Protein AF-0000000080536412 (afdb_homodimer)

Nearest PDB structures (foldseek):
  2ivb-assembly1_C  TM=4.481E-01  e=4.305E-01  Escherichia coli
  2iu7-assembly1_J  TM=4.503E-01  e=4.861E-01  Escherichia coli
  2iuo-assembly1_J  TM=4.468E-01  e=6.998E-01  Escherichia coli
  2iu7-assembly1_I  TM=4.537E-01  e=1.008E+00  Escherichia coli
  6tv0-assembly1_D  TM=3.234E-01  e=4.574E-01  Serratia sp. (in: enterobacteria)

Secondary structure (DSSP, 8-state):
---TT--HHHHHHHHHHHHHHHHHHHHHHHHHHHHHHHHHHHHHHHHHHH---EEE-SSSEEEEEEEEE-TTS-EEEEEEEEEPP--/---TT--HHHHHHHHHHHHHHHHHHHHHHHHHHHHHHHHHHHHHHHHHHH---EEE-SSSEEEEEEEEE-TTS-EEEEEEEEEPP--

pLDDT: mean 90.13, std 11.24, range [39.5, 97.44]

Structure (mmCIF, N/CA/C/O backbone):
data_AF-0000000080536412-model_v1
#
loop_
_entity.id
_entity.type
_entity.pdbx_description
1 polymer ORF047R
#
loop_
_atom_site.group_PDB
_atom_site.id
_atom_site.type_symbol
_atom_site.label_atom_id
_atom_site.label_alt_id
_atom_site.label_comp_id
_atom_site.label_asym_id
_atom_site.label_entity_id
_atom_site.label_seq_id
_atom_site.pdbx_PDB_ins_code
_atom_site.Cartn_x
_atom_site.Cartn_y
_atom_site.Cartn_z
_atom_site.occupancy
_atom_site.B_iso_or_equiv
_atom_site.auth_seq_id
_atom_site.auth_comp_id
_atom_site.auth_asym_id
_atom_site.auth_atom_id
_atom_site.pdbx_PDB_model_num
ATOM 1 N N . MET A 1 1 ? 9.211 14.234 17.062 1 40.12 1 MET A N 1
ATOM 2 C CA . MET A 1 1 ? 9.719 15.586 17.297 1 40.12 1 MET A CA 1
ATOM 3 C C . MET A 1 1 ? 10.039 16.281 15.984 1 40.12 1 MET A C 1
ATOM 5 O O . MET A 1 1 ? 10.469 15.641 15.023 1 40.12 1 MET A O 1
ATOM 9 N N . PRO A 1 2 ? 9.258 17.391 15.719 1 48.44 2 PRO A N 1
ATOM 10 C CA . PRO A 1 2 ? 9.695 18.062 14.492 1 48.44 2 PRO A CA 1
ATOM 11 C C . PRO A 1 2 ? 11.219 18.109 14.359 1 48.44 2 PRO A C 1
ATOM 13 O O . PRO A 1 2 ? 11.93 18.062 15.367 1 48.44 2 PRO A O 1
ATOM 16 N N . THR A 1 3 ? 11.672 17.609 13.25 1 56.16 3 THR A N 1
ATOM 17 C CA . THR A 1 3 ? 13.102 17.828 13.039 1 56.16 3 THR A CA 1
ATOM 18 C C . THR A 1 3 ? 13.516 19.219 13.531 1 56.16 3 THR A C 1
ATOM 20 O O . THR A 1 3 ? 12.859 20.203 13.211 1 56.16 3 THR A O 1
ATOM 23 N N . PRO A 1 4 ? 14.414 19.203 14.461 1 59.69 4 PRO A N 1
ATOM 24 C CA . PRO A 1 4 ? 14.906 20.5 14.906 1 59.69 4 PRO A CA 1
ATOM 25 C C . PRO A 1 4 ? 15.164 21.469 13.742 1 59.69 4 PRO A C 1
ATOM 27 O O . PRO A 1 4 ? 15.773 21.078 12.742 1 59.69 4 PRO A O 1
ATOM 30 N N . GLY A 1 5 ? 14.336 22.641 13.742 1 67.19 5 GLY A N 1
ATOM 31 C CA . GLY A 1 5 ? 14.523 23.703 12.773 1 67.19 5 GLY A CA 1
ATOM 32 C C . GLY A 1 5 ? 13.461 23.734 11.688 1 67.19 5 GLY A C 1
ATOM 33 O O . GLY A 1 5 ? 13.5 24.578 10.797 1 67.19 5 GLY A O 1
ATOM 34 N N . MET A 1 6 ? 12.664 22.703 11.688 1 78.88 6 MET A N 1
ATOM 35 C CA . MET A 1 6 ? 11.648 22.75 10.641 1 78.88 6 MET A CA 1
ATOM 36 C C . MET A 1 6 ? 10.57 23.781 10.961 1 78.88 6 MET A C 1
ATOM 38 O O . MET A 1 6 ? 10.055 23.812 12.078 1 78.88 6 MET A O 1
ATOM 42 N N . THR A 1 7 ? 10.5 24.797 9.977 1 89.81 7 THR A N 1
ATOM 43 C CA . THR A 1 7 ? 9.453 25.797 10.133 1 89.81 7 THR A CA 1
ATOM 44 C C . THR A 1 7 ? 8.078 25.188 9.883 1 89.81 7 THR A C 1
ATOM 46 O O . THR A 1 7 ? 7.977 24.078 9.344 1 89.81 7 THR A O 1
ATOM 49 N N . ILE A 1 8 ? 7.047 25.781 10.258 1 91.94 8 ILE A N 1
ATOM 50 C CA . ILE A 1 8 ? 5.691 25.297 10.047 1 91.94 8 ILE A CA 1
ATOM 51 C C . ILE A 1 8 ? 5.395 25.234 8.547 1 91.94 8 ILE A C 1
ATOM 53 O O . ILE A 1 8 ? 4.742 24.297 8.078 1 91.94 8 ILE A O 1
ATOM 57 N N . GLU A 1 9 ? 5.855 26.25 7.906 1 90.25 9 GLU A N 1
ATOM 58 C CA . GLU A 1 9 ? 5.691 26.25 6.453 1 90.25 9 GLU A CA 1
ATOM 59 C C . GLU A 1 9 ? 6.371 25.031 5.824 1 90.25 9 GLU A C 1
ATOM 61 O O . GLU A 1 9 ? 5.824 24.422 4.906 1 90.25 9 GLU A O 1
ATOM 66 N N . GLY A 1 10 ? 7.57 24.75 6.316 1 91.12 10 GLY A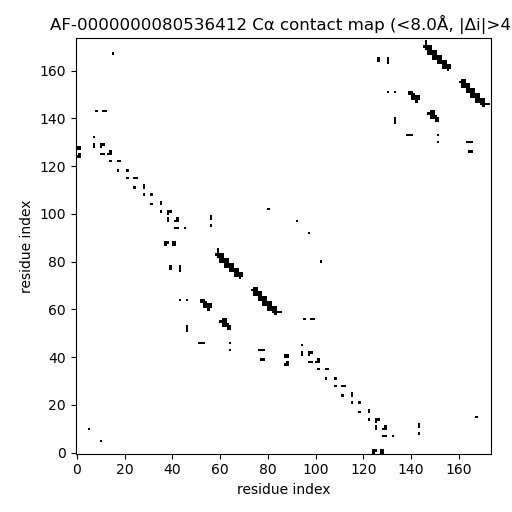 N 1
ATOM 67 C CA . GLY A 1 10 ? 8.273 23.562 5.855 1 91.12 10 GLY A CA 1
ATOM 68 C C . GLY A 1 10 ? 7.539 22.266 6.18 1 91.12 10 GLY A C 1
ATOM 69 O O . GLY A 1 10 ? 7.473 21.359 5.348 1 91.12 10 GLY A O 1
ATOM 70 N N . ALA A 1 11 ? 7.039 22.188 7.383 1 93.12 11 ALA A N 1
ATOM 71 C CA . ALA A 1 11 ? 6.297 21 7.812 1 93.12 11 ALA A CA 1
ATOM 72 C C . ALA A 1 11 ? 5.051 20.797 6.961 1 93.12 11 ALA A C 1
ATOM 74 O O . ALA A 1 11 ? 4.75 19.672 6.551 1 93.12 11 ALA A O 1
ATOM 75 N N . VAL A 1 12 ? 4.379 21.859 6.688 1 93.88 12 VAL A N 1
ATOM 76 C CA . VAL A 1 12 ? 3.162 21.797 5.887 1 93.88 12 VAL A CA 1
ATOM 77 C C . VAL A 1 12 ? 3.5 21.344 4.469 1 93.88 12 VAL A C 1
ATOM 79 O O . VAL A 1 12 ? 2.838 20.469 3.916 1 93.88 12 VAL A O 1
ATOM 82 N N . THR A 1 13 ? 4.488 21.906 3.926 1 94.31 13 THR A N 1
ATOM 83 C CA . THR A 1 13 ? 4.906 21.531 2.578 1 94.31 13 THR A CA 1
ATOM 84 C C . THR A 1 13 ? 5.305 20.062 2.521 1 94.31 13 THR A C 1
ATOM 86 O O . THR A 1 13 ? 4.918 19.344 1.599 1 94.31 13 THR A O 1
ATOM 89 N N . ALA A 1 14 ? 6.066 19.656 3.469 1 94.5 14 ALA A N 1
ATOM 90 C CA . ALA A 1 14 ? 6.496 18.266 3.527 1 94.5 14 ALA A CA 1
ATOM 91 C C . ALA A 1 14 ? 5.301 17.328 3.676 1 94.5 14 ALA A C 1
ATOM 93 O O . ALA A 1 14 ? 5.242 16.281 3.023 1 94.5 14 ALA A O 1
ATOM 94 N N . TYR A 1 15 ? 4.379 17.688 4.465 1 95.75 15 TYR A N 1
ATOM 95 C CA . TYR A 1 15 ? 3.182 16.891 4.691 1 95.75 15 TYR A CA 1
ATOM 96 C C . TYR A 1 15 ? 2.379 16.734 3.404 1 95.75 15 TYR A C 1
ATOM 98 O O . TYR A 1 15 ? 2.02 15.609 3.023 1 95.75 15 TYR A O 1
ATOM 106 N N . VAL A 1 16 ? 2.109 17.781 2.809 1 95.88 16 VAL A N 1
ATOM 107 C CA . VAL A 1 16 ? 1.294 17.75 1.599 1 95.88 16 VAL A CA 1
ATOM 108 C C . VAL A 1 16 ? 1.988 16.906 0.531 1 95.88 16 VAL A C 1
ATOM 110 O O . VAL A 1 16 ? 1.351 16.078 -0.13 1 95.88 16 VAL A O 1
ATOM 113 N N . THR A 1 17 ? 3.271 17.141 0.368 1 96.25 17 THR A N 1
ATOM 114 C CA . THR A 1 17 ? 4.047 16.359 -0.594 1 96.25 17 THR A CA 1
ATOM 115 C C . THR A 1 17 ? 3.982 14.875 -0.261 1 96.25 17 THR A C 1
ATOM 117 O O . THR A 1 17 ? 3.842 14.039 -1.156 1 96.25 17 THR A O 1
ATOM 120 N N . LEU A 1 18 ? 4.07 14.578 0.943 1 96.88 18 LEU A N 1
ATOM 121 C CA . LEU A 1 18 ? 4.004 13.195 1.396 1 96.88 18 LEU A CA 1
ATOM 122 C C . LEU A 1 18 ? 2.635 12.594 1.097 1 96.88 18 LEU A C 1
ATOM 124 O O . LEU A 1 18 ? 2.545 11.453 0.632 1 96.88 18 LEU A O 1
ATO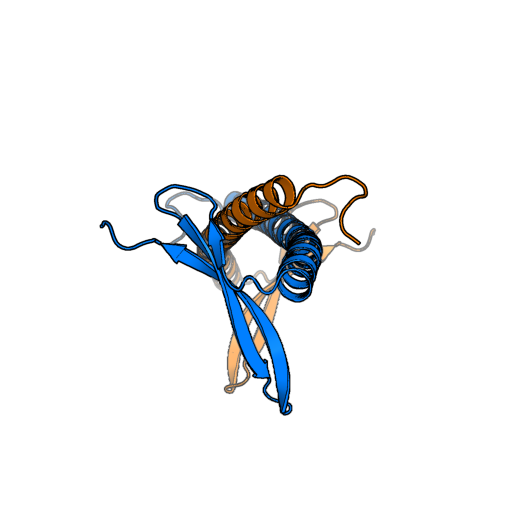M 128 N N . MET A 1 19 ? 1.612 13.289 1.347 1 96.38 19 MET A N 1
ATOM 129 C CA . MET A 1 19 ? 0.265 12.797 1.076 1 96.38 19 MET A CA 1
ATOM 130 C C . MET A 1 19 ? 0.098 12.453 -0.4 1 96.38 19 MET A C 1
ATOM 132 O O . MET A 1 19 ? -0.538 11.453 -0.74 1 96.38 19 MET A O 1
ATOM 136 N N . GLU A 1 20 ? 0.627 13.273 -1.203 1 95.31 20 GLU A N 1
ATOM 137 C CA . GLU A 1 20 ? 0.576 13.008 -2.637 1 95.31 20 GLU A CA 1
ATOM 138 C C . GLU A 1 20 ? 1.354 11.742 -2.99 1 95.31 20 GLU A C 1
ATOM 140 O O . GLU A 1 20 ? 0.891 10.922 -3.789 1 95.31 20 GLU A O 1
ATOM 145 N N . ARG A 1 21 ? 2.496 11.562 -2.443 1 96.25 21 ARG A N 1
ATOM 146 C CA . ARG A 1 21 ? 3.299 10.367 -2.672 1 96.25 21 ARG A CA 1
ATOM 147 C C . ARG A 1 21 ? 2.559 9.117 -2.209 1 96.25 21 ARG A C 1
ATOM 149 O O . ARG A 1 21 ? 2.568 8.094 -2.896 1 96.25 21 ARG A O 1
ATOM 156 N N . MET A 1 22 ? 1.974 9.203 -1.098 1 97.44 22 MET A N 1
ATOM 157 C CA . MET A 1 22 ? 1.226 8.07 -0.558 1 97.44 22 MET A CA 1
ATOM 158 C C . MET A 1 22 ? 0.053 7.707 -1.464 1 97.44 22 MET A C 1
ATOM 160 O O . MET A 1 22 ? -0.224 6.527 -1.69 1 97.44 22 MET A O 1
ATOM 164 N N . LYS A 1 23 ? -0.582 8.727 -1.916 1 96.31 23 LYS A N 1
ATOM 165 C CA . LYS A 1 23 ? -1.687 8.492 -2.842 1 96.31 23 LYS A CA 1
ATOM 166 C C . LYS A 1 23 ? -1.211 7.758 -4.09 1 96.31 23 LYS A C 1
ATOM 168 O O . LYS A 1 23 ? -1.849 6.801 -4.531 1 96.31 23 LYS A O 1
ATOM 173 N N . GLN A 1 24 ? -0.148 8.164 -4.625 1 96.44 24 GLN A N 1
ATOM 174 C CA . GLN A 1 24 ? 0.419 7.52 -5.805 1 96.44 24 GLN A CA 1
ATOM 175 C C . GLN A 1 24 ? 0.847 6.09 -5.496 1 96.44 24 GLN A C 1
ATOM 177 O O . GLN A 1 24 ? 0.637 5.184 -6.305 1 96.44 24 GLN A O 1
ATOM 182 N N . GLY A 1 25 ? 1.46 5.98 -4.367 1 97.19 25 GLY A N 1
ATOM 183 C CA . GLY A 1 25 ? 1.867 4.645 -3.963 1 97.19 25 GLY A CA 1
ATOM 184 C C . GLY A 1 25 ? 0.701 3.686 -3.811 1 97.19 25 GLY A C 1
ATOM 185 O O . GLY A 1 25 ? 0.771 2.537 -4.254 1 97.19 25 GLY A O 1
ATOM 186 N N . ARG A 1 26 ? -0.385 4.105 -3.293 1 97 26 ARG A N 1
ATOM 187 C CA . ARG A 1 26 ? -1.575 3.283 -3.104 1 97 26 ARG A CA 1
ATOM 188 C C . ARG A 1 26 ? -2.219 2.936 -4.441 1 97 26 ARG A C 1
ATOM 190 O O . ARG A 1 26 ? -2.703 1.816 -4.629 1 97 26 ARG A O 1
ATOM 197 N N . GLU A 1 27 ? -2.264 3.881 -5.312 1 97.19 27 GLU A N 1
ATOM 198 C CA . GLU A 1 27 ? -2.809 3.625 -6.645 1 97.19 27 GLU A CA 1
ATOM 199 C C . GLU A 1 27 ? -1.97 2.592 -7.391 1 97.19 27 GLU A C 1
ATOM 201 O O . GLU A 1 27 ? -2.514 1.69 -8.031 1 97.19 27 GLU A O 1
ATOM 206 N N . ARG A 1 28 ? -0.725 2.682 -7.273 1 97 28 ARG A N 1
ATOM 207 C CA . ARG A 1 28 ? 0.161 1.708 -7.906 1 97 28 ARG A CA 1
ATOM 208 C C . ARG A 1 28 ? -0.056 0.314 -7.328 1 97 28 ARG A C 1
ATOM 210 O O . ARG A 1 28 ? -0.123 -0.668 -8.07 1 97 28 ARG A O 1
ATOM 217 N N . LEU A 1 29 ? -0.218 0.244 -6.082 1 97.44 29 LEU A N 1
ATOM 218 C CA . LEU A 1 29 ? -0.442 -1.05 -5.445 1 97.44 29 LEU A CA 1
ATOM 219 C C . LEU A 1 29 ? -1.77 -1.653 -5.895 1 97.44 29 LEU A C 1
ATOM 221 O O . LEU A 1 29 ? -1.874 -2.867 -6.078 1 97.44 29 LEU A O 1
ATOM 225 N N . ARG A 1 30 ? -2.691 -0.754 -6.062 1 96.94 30 ARG A N 1
ATOM 226 C CA . ARG A 1 30 ? -3.986 -1.23 -6.539 1 96.94 30 ARG A CA 1
ATOM 227 C C . ARG A 1 30 ? -3.871 -1.828 -7.938 1 96.94 30 ARG A C 1
ATOM 229 O O . ARG A 1 30 ? -4.445 -2.883 -8.219 1 96.94 30 ARG A O 1
ATOM 236 N N . HIS A 1 31 ? -3.148 -1.139 -8.836 1 97.25 31 HIS A N 1
ATOM 237 C CA . HIS A 1 31 ? -2.918 -1.661 -10.18 1 97.25 31 HIS A CA 1
ATOM 238 C C . HIS A 1 31 ? -2.164 -2.986 -10.133 1 97.25 31 HIS A C 1
ATOM 240 O O . HIS A 1 31 ? -2.5 -3.922 -10.859 1 97.25 31 HIS A O 1
ATOM 246 N N . GLN A 1 32 ? -1.238 -3.117 -9.273 1 96.25 32 GLN A N 1
ATOM 247 C CA . GLN A 1 32 ? -0.444 -4.332 -9.141 1 96.25 32 GLN A CA 1
ATOM 248 C C . GLN A 1 32 ? -1.292 -5.488 -8.617 1 96.25 32 GLN A C 1
ATOM 250 O O . GLN A 1 32 ? -1.077 -6.645 -8.992 1 96.25 32 GLN A O 1
ATOM 255 N N . GLN A 1 33 ? -2.217 -5.141 -7.801 1 96.25 33 GLN A N 1
ATOM 256 C CA . GLN A 1 33 ? -3.131 -6.168 -7.309 1 96.25 33 GLN A CA 1
ATOM 257 C C . GLN A 1 33 ? -3.967 -6.75 -8.445 1 96.25 33 GLN A C 1
ATOM 259 O O . GLN A 1 33 ? -4.207 -7.957 -8.492 1 96.25 33 GLN A O 1
ATOM 264 N N . THR A 1 34 ? -4.359 -5.977 -9.359 1 94.06 34 THR A N 1
ATOM 265 C CA . THR A 1 34 ? -5.113 -6.434 -10.523 1 94.06 34 THR A CA 1
ATOM 266 C C . THR A 1 34 ? -4.254 -7.336 -11.398 1 94.06 34 THR A C 1
ATOM 268 O O . THR A 1 34 ? -4.723 -8.367 -11.883 1 94.06 34 THR A O 1
ATOM 271 N N . GLU A 1 35 ? -3.043 -6.965 -11.609 1 93 35 GLU A N 1
ATOM 272 C CA . GLU A 1 35 ? -2.088 -7.773 -12.359 1 93 35 GLU A CA 1
ATOM 273 C C . GLU A 1 35 ? -1.858 -9.125 -11.695 1 93 35 GLU A C 1
ATOM 275 O O . GLU A 1 35 ? -1.781 -10.148 -12.375 1 93 35 GLU A O 1
ATOM 280 N N . ARG A 1 36 ? -1.713 -9.133 -10.43 1 94.75 36 ARG A N 1
ATOM 281 C CA . ARG A 1 36 ? -1.497 -10.359 -9.672 1 94.75 36 ARG A CA 1
ATOM 282 C C . ARG A 1 36 ? -2.627 -11.352 -9.906 1 94.75 36 ARG A C 1
ATOM 284 O O . ARG A 1 36 ? -2.385 -12.555 -10.055 1 94.75 36 ARG A O 1
ATOM 291 N N . LYS A 1 37 ? -3.805 -10.844 -10.008 1 93.5 37 LYS A N 1
ATOM 292 C CA . LYS A 1 37 ? -4.961 -11.703 -10.234 1 93.5 37 LYS A CA 1
ATOM 293 C C . LYS A 1 37 ? -4.863 -12.406 -11.586 1 93.5 37 LYS A C 1
ATOM 295 O O . LYS A 1 37 ? -5.18 -13.594 -11.695 1 93.5 37 LYS A O 1
ATOM 300 N N . TYR A 1 38 ? -4.43 -11.695 -12.492 1 92 38 TYR A N 1
ATOM 301 C CA . TYR A 1 38 ? -4.293 -12.25 -13.836 1 92 38 TYR A CA 1
ATOM 302 C C . TYR A 1 38 ? -3.266 -13.375 -13.859 1 92 38 TYR A C 1
ATOM 304 O O . TYR A 1 38 ? -3.553 -14.477 -14.336 1 92 38 TYR A O 1
ATOM 312 N N . TYR A 1 39 ? -2.172 -13.18 -13.359 1 93.25 39 TYR A N 1
ATOM 313 C CA . TYR A 1 39 ? -1.126 -14.195 -13.367 1 93.25 39 TYR A CA 1
ATOM 314 C C . TYR A 1 39 ? -1.531 -15.398 -12.516 1 93.25 39 TYR A C 1
ATOM 316 O O . TYR A 1 39 ? -1.275 -16.547 -12.891 1 93.25 39 TYR A O 1
ATOM 324 N N . THR A 1 40 ? -2.18 -15.172 -11.422 1 94.06 40 THR A N 1
ATOM 325 C CA . THR A 1 40 ? -2.645 -16.25 -10.555 1 94.06 40 THR A CA 1
ATOM 326 C C . THR A 1 40 ? -3.602 -17.172 -11.312 1 94.06 40 THR A C 1
ATOM 328 O O . THR A 1 40 ? -3.473 -18.391 -11.25 1 94.06 40 THR A O 1
ATOM 331 N N . ALA A 1 41 ? -4.48 -16.578 -11.992 1 93.25 41 ALA A N 1
ATOM 332 C CA . ALA A 1 41 ? -5.461 -17.344 -12.75 1 93.25 41 ALA A CA 1
ATOM 333 C C . ALA A 1 41 ? -4.785 -18.219 -13.805 1 93.25 41 ALA A C 1
ATOM 335 O O . ALA A 1 41 ? -5.133 -19.391 -13.977 1 93.25 41 ALA A O 1
ATOM 336 N N . ALA A 1 42 ? -3.834 -17.719 -14.523 1 93.19 42 ALA A N 1
ATOM 337 C CA . ALA A 1 42 ? -3.113 -18.438 -15.562 1 93.19 42 ALA A CA 1
ATOM 338 C C . ALA A 1 42 ? -2.355 -19.625 -14.977 1 93.19 42 ALA A C 1
ATOM 340 O O . ALA A 1 42 ? -2.395 -20.734 -15.531 1 93.19 42 ALA A O 1
ATOM 341 N N . ILE A 1 43 ? -1.729 -19.422 -13.898 1 95.12 43 ILE A N 1
ATOM 342 C CA . ILE A 1 43 ? -0.919 -20.453 -13.266 1 95.12 43 ILE A CA 1
ATOM 343 C C . ILE A 1 43 ? -1.826 -21.547 -12.695 1 95.12 43 ILE A C 1
ATOM 345 O O . ILE A 1 43 ? -1.559 -22.734 -12.875 1 95.12 43 ILE A O 1
ATOM 349 N N . LEU A 1 44 ? -2.943 -21.172 -12.062 1 94.69 44 LEU A N 1
ATOM 350 C CA . LEU A 1 44 ? -3.867 -22.141 -11.492 1 94.69 44 LEU A CA 1
ATOM 351 C C . LEU A 1 44 ? -4.5 -23 -12.594 1 94.69 44 LEU A C 1
ATOM 353 O O . LEU A 1 44 ? -4.668 -24.203 -12.43 1 94.69 44 LEU A O 1
ATOM 357 N N . GLU A 1 45 ? -4.844 -22.406 -13.703 1 93.75 45 GLU A N 1
ATOM 358 C CA . GLU A 1 45 ? -5.414 -23.141 -14.828 1 93.75 45 GLU A CA 1
ATOM 359 C C . GLU A 1 45 ? -4.422 -24.172 -15.375 1 93.75 45 GLU A C 1
ATOM 361 O O . GLU A 1 45 ? -4.793 -25.328 -15.641 1 93.75 45 GLU A O 1
ATOM 366 N N . TYR A 1 46 ? -3.223 -23.828 -15.555 1 93.81 46 TYR A N 1
ATOM 367 C CA . TYR A 1 46 ? -2.189 -24.734 -16.031 1 93.81 46 TYR A CA 1
ATOM 368 C C . TYR A 1 46 ? -2.016 -25.922 -15.086 1 93.81 46 TYR A C 1
ATOM 370 O O . TYR A 1 46 ? -1.954 -27.078 -15.531 1 93.81 46 TYR A O 1
ATOM 378 N N . CYS A 1 47 ? -1.951 -25.562 -13.828 1 93.75 47 CYS A N 1
ATOM 379 C CA . CYS A 1 47 ? -1.771 -26.609 -12.828 1 93.75 47 CYS A CA 1
ATOM 380 C C . CYS A 1 47 ? -2.959 -27.562 -12.82 1 93.75 47 CYS A C 1
ATOM 382 O O . CYS A 1 47 ? -2.785 -28.781 -12.68 1 93.75 47 CYS A O 1
ATOM 384 N N . LYS A 1 48 ? -4.098 -27.047 -12.961 1 92 48 LYS A N 1
ATOM 385 C CA . LYS A 1 48 ? -5.301 -27.875 -13.008 1 92 48 LYS A CA 1
ATOM 386 C C . LYS A 1 48 ? -5.281 -28.812 -14.219 1 92 48 LYS A C 1
ATOM 388 O O . LYS A 1 48 ? -5.613 -29.984 -14.109 1 92 48 LYS A O 1
ATOM 393 N N . THR A 1 49 ? -4.852 -28.328 -15.305 1 94.06 49 THR A N 1
ATOM 394 C CA . THR A 1 49 ? -4.895 -29.078 -16.547 1 94.06 49 THR A CA 1
ATOM 395 C C . THR A 1 49 ? -3.777 -30.125 -16.594 1 94.06 49 THR A C 1
ATOM 397 O O . THR A 1 49 ? -3.941 -31.203 -17.172 1 94.06 49 THR A O 1
ATOM 400 N N . THR A 1 50 ? -2.68 -29.859 -16.016 1 94.19 50 THR A N 1
ATOM 401 C CA . THR A 1 50 ? -1.528 -30.75 -16.094 1 94.19 50 THR A CA 1
ATOM 402 C C . THR A 1 50 ? -1.466 -31.672 -14.875 1 94.19 50 THR A C 1
ATOM 404 O O . THR A 1 50 ? -0.746 -32.656 -14.875 1 94.19 50 THR A O 1
ATOM 407 N N . GLY A 1 51 ? -2.115 -31.281 -13.773 1 92.06 51 GLY A N 1
ATOM 408 C CA . GLY A 1 51 ? -2.094 -32.062 -12.539 1 92.06 51 GLY A CA 1
ATOM 409 C C . GLY A 1 51 ? -0.898 -31.734 -11.664 1 92.06 51 GLY A C 1
ATOM 410 O O . GLY A 1 51 ? -0.7 -32.375 -10.617 1 92.06 51 GLY A O 1
ATOM 411 N N . LYS A 1 52 ? -0.158 -30.812 -12.133 1 92.56 52 LYS A N 1
ATOM 412 C CA . LYS A 1 52 ? 0.996 -30.406 -11.336 1 92.56 52 LYS A CA 1
ATOM 413 C C . LYS A 1 52 ? 0.572 -29.516 -10.172 1 92.56 52 LYS A C 1
ATOM 415 O O . LYS A 1 52 ? -0.254 -28.625 -10.336 1 92.56 52 LYS A O 1
ATOM 420 N N . GLN A 1 53 ? 1.147 -29.766 -9.062 1 92.5 53 GLN A N 1
ATOM 421 C CA . GLN A 1 53 ? 0.825 -28.969 -7.883 1 92.5 53 GLN A CA 1
ATOM 422 C C . GLN A 1 53 ? 1.955 -28 -7.547 1 92.5 53 GLN A C 1
ATOM 424 O O . GLN A 1 53 ? 1.776 -27.094 -6.742 1 92.5 53 GLN A O 1
ATOM 429 N N . GLN A 1 54 ? 3.061 -28.25 -8.195 1 94.31 54 GLN A N 1
ATOM 430 C CA . GLN A 1 54 ? 4.238 -27.422 -7.953 1 94.31 54 GLN A CA 1
ATOM 431 C C . GLN A 1 54 ? 4.938 -27.062 -9.266 1 94.31 54 GLN A C 1
ATOM 433 O O . GLN A 1 54 ? 5.012 -27.891 -10.18 1 94.31 54 GLN A O 1
ATOM 438 N N . LEU A 1 55 ? 5.383 -25.719 -9.273 1 95.19 55 LEU A N 1
ATOM 439 C CA . LEU A 1 55 ? 6.16 -25.234 -10.406 1 95.19 55 LEU A CA 1
ATOM 440 C C . LEU A 1 55 ? 7.492 -24.656 -9.938 1 95.19 55 LEU A C 1
ATOM 442 O O . LEU A 1 55 ? 7.531 -23.828 -9.016 1 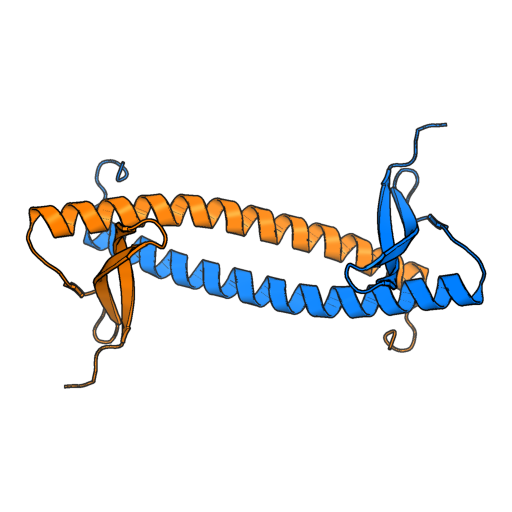95.19 55 LEU A O 1
ATOM 446 N N . GLU A 1 56 ? 8.508 -25 -10.672 1 92.69 56 GLU A N 1
ATOM 447 C CA . GLU A 1 56 ? 9.836 -24.516 -10.297 1 92.69 56 GLU A CA 1
ATOM 448 C C . GLU A 1 56 ? 10.117 -23.156 -10.922 1 92.69 56 GLU A C 1
ATOM 450 O O . GLU A 1 56 ? 9.844 -22.938 -12.109 1 92.69 56 GLU A O 1
ATOM 455 N N . TYR A 1 57 ? 10.625 -22.203 -10.164 1 93.25 57 TYR A N 1
ATOM 456 C CA . TYR A 1 57 ? 11.047 -20.906 -10.68 1 93.25 57 TYR A CA 1
ATOM 457 C C . TYR A 1 57 ? 12.562 -20.828 -10.766 1 93.25 57 TYR A C 1
ATOM 459 O O . TYR A 1 57 ? 13.109 -20.406 -11.789 1 93.25 57 TYR A O 1
ATOM 467 N N . SER A 1 58 ? 13.148 -21.156 -9.711 1 91.44 58 SER A N 1
ATOM 468 C CA . SER A 1 58 ? 14.602 -21.203 -9.648 1 91.44 58 SER A CA 1
ATOM 469 C C . SER A 1 58 ? 15.078 -22.391 -8.82 1 91.44 58 SER A C 1
ATOM 471 O O . SER A 1 58 ? 14.273 -23.219 -8.383 1 91.44 58 SER A O 1
ATOM 473 N N . ASP A 1 59 ? 16.484 -22.516 -8.531 1 90.31 59 ASP A N 1
ATOM 474 C CA . ASP A 1 59 ? 17.047 -23.594 -7.727 1 90.31 59 ASP A CA 1
ATOM 475 C C . ASP A 1 59 ? 16.562 -23.516 -6.281 1 90.31 59 ASP A C 1
ATOM 477 O O . ASP A 1 59 ? 16.531 -24.516 -5.57 1 90.31 59 ASP A O 1
ATOM 481 N N . THR A 1 60 ? 16.203 -22.328 -5.898 1 92.06 60 THR A N 1
ATOM 482 C CA . THR A 1 60 ? 15.906 -22.156 -4.48 1 92.06 60 THR A CA 1
ATOM 483 C C . THR A 1 60 ? 14.453 -21.734 -4.289 1 92.06 60 THR A C 1
ATOM 485 O O . THR A 1 60 ? 13.969 -21.641 -3.156 1 92.06 60 THR A O 1
ATOM 488 N N . LEU A 1 61 ? 13.727 -21.406 -5.461 1 94.56 61 LEU A N 1
ATOM 489 C CA . LEU A 1 61 ? 12.383 -20.859 -5.316 1 94.56 61 LEU A CA 1
ATOM 490 C C . LEU A 1 61 ? 11.383 -21.641 -6.168 1 94.56 61 LEU A C 1
ATOM 492 O O . LEU A 1 61 ? 11.68 -21.984 -7.312 1 94.56 61 LEU A O 1
ATOM 496 N N . ALA A 1 62 ? 10.266 -21.938 -5.559 1 95.62 62 ALA A N 1
ATOM 497 C CA . ALA A 1 62 ? 9.203 -22.641 -6.277 1 95.62 62 ALA A CA 1
ATOM 498 C C . ALA A 1 62 ? 7.828 -22.094 -5.875 1 95.62 62 ALA A C 1
ATOM 500 O O . ALA A 1 62 ? 7.707 -21.359 -4.898 1 95.62 62 ALA A O 1
ATOM 501 N N . LEU A 1 63 ? 6.84 -22.344 -6.715 1 96.69 63 LEU A N 1
ATOM 502 C CA . LEU A 1 63 ? 5.438 -22.016 -6.473 1 96.69 63 LEU A CA 1
ATOM 503 C C . LEU A 1 63 ? 4.625 -23.281 -6.215 1 96.69 63 LEU A C 1
ATOM 505 O O . LEU A 1 63 ? 4.836 -24.297 -6.871 1 96.69 63 LEU A O 1
ATOM 509 N N . ARG A 1 64 ? 3.664 -23.219 -5.352 1 95.94 64 ARG A N 1
ATOM 510 C CA . ARG A 1 64 ? 2.762 -24.344 -5.113 1 95.94 64 ARG A CA 1
ATOM 511 C C . ARG A 1 64 ? 1.319 -23.859 -4.98 1 95.94 64 ARG A C 1
ATOM 513 O O . ARG A 1 64 ? 1.065 -22.766 -4.469 1 95.94 64 ARG A O 1
ATOM 520 N N . VAL A 1 65 ? 0.529 -24.719 -5.445 1 93.88 65 VAL A N 1
ATOM 521 C CA . VAL A 1 65 ? -0.897 -24.453 -5.297 1 93.88 65 VAL A CA 1
ATOM 522 C C . VAL A 1 65 ? -1.374 -24.922 -3.926 1 93.88 65 VAL A C 1
ATOM 524 O O . VAL A 1 65 ? -1.08 -26.047 -3.514 1 93.88 65 VAL A O 1
ATOM 527 N N . LYS A 1 66 ? -2.021 -24.047 -3.262 1 93.94 66 LYS A N 1
ATOM 528 C CA . LYS A 1 66 ? -2.6 -24.391 -1.967 1 93.94 66 LYS A CA 1
ATOM 529 C C . LYS A 1 66 ? -4.117 -24.266 -1.989 1 93.94 66 LYS A C 1
ATOM 531 O O . LYS A 1 66 ? -4.652 -23.266 -2.479 1 93.94 66 LYS A O 1
ATOM 536 N N . GLU A 1 67 ? -4.738 -25.312 -1.485 1 90.75 67 GLU A N 1
ATOM 537 C CA . GLU A 1 67 ? -6.195 -25.297 -1.392 1 90.75 67 GLU A CA 1
ATOM 538 C C . GLU A 1 67 ? -6.656 -24.969 0.024 1 90.75 67 GLU A C 1
ATOM 540 O O . GLU A 1 67 ? -6.043 -25.406 1.001 1 90.75 67 GLU A O 1
ATOM 545 N N . SER A 1 68 ? -7.559 -24.062 -0.019 1 88.56 68 SER A N 1
ATOM 546 C CA . SER A 1 68 ? -8.148 -23.703 1.269 1 88.56 68 SER A CA 1
ATOM 547 C C . SER A 1 68 ? -9.641 -23.422 1.134 1 88.56 68 SER A C 1
ATOM 549 O O . SER A 1 68 ? -10.195 -23.469 0.03 1 88.56 68 SER A O 1
ATOM 551 N N . ILE A 1 69 ? -10.391 -23.391 2.23 1 90.94 69 ILE A N 1
ATOM 552 C CA . ILE A 1 69 ? -11.797 -23.016 2.275 1 90.94 69 ILE A CA 1
ATOM 553 C C . ILE A 1 69 ? -11.938 -21.625 2.9 1 90.94 69 ILE A C 1
ATOM 555 O O . ILE A 1 69 ? -11.375 -21.359 3.963 1 90.94 69 ILE A O 1
ATOM 559 N N . ASP A 1 70 ? -12.516 -20.844 2.141 1 87.19 70 ASP A N 1
ATOM 560 C CA . ASP A 1 70 ? -12.664 -19.5 2.684 1 87.19 70 ASP A CA 1
ATOM 561 C C . ASP A 1 70 ? -13.703 -19.469 3.809 1 87.19 70 ASP A C 1
ATOM 563 O O . ASP A 1 70 ? -14.281 -20.5 4.148 1 87.19 70 ASP A O 1
ATOM 567 N N . LYS A 1 71 ? -13.742 -18.234 4.441 1 90.94 71 LYS A N 1
ATOM 568 C CA . LYS A 1 71 ? -14.602 -18.062 5.609 1 90.94 71 LYS A CA 1
ATOM 569 C C . LYS A 1 71 ? -16.047 -18.438 5.281 1 90.94 71 LYS A C 1
ATOM 571 O O . LYS A 1 71 ? -16.828 -18.766 6.176 1 90.94 71 LYS A O 1
ATOM 576 N N . LYS A 1 72 ? -16.453 -18.5 4.105 1 93 72 LYS A N 1
ATOM 577 C CA . LYS A 1 72 ? -17.812 -18.797 3.664 1 93 72 LYS A CA 1
ATOM 578 C C . LYS A 1 72 ? -17.953 -20.266 3.246 1 93 72 LYS A C 1
ATOM 580 O O . LYS A 1 72 ? -19 -20.672 2.744 1 93 72 LYS A O 1
ATOM 585 N N . GLY A 1 73 ? -17 -21 3.395 1 90.56 73 GLY A N 1
ATOM 586 C CA . GLY A 1 73 ? -17.031 -22.422 3.084 1 90.56 73 GLY A CA 1
ATOM 587 C C . GLY A 1 73 ? -16.734 -22.719 1.628 1 90.56 73 GLY A C 1
ATOM 588 O O . GLY A 1 73 ? -16.938 -23.844 1.161 1 90.56 73 GLY A O 1
ATOM 589 N N . VAL A 1 74 ? -16.359 -21.781 0.918 1 90.81 74 VAL A N 1
ATOM 590 C CA . VAL A 1 74 ? -16.094 -21.969 -0.503 1 90.81 74 VAL A CA 1
ATOM 591 C C . VAL A 1 74 ? -14.633 -22.375 -0.702 1 90.81 74 VAL A C 1
ATOM 593 O O . VAL A 1 74 ? -13.719 -21.703 -0.216 1 90.81 74 VAL A O 1
ATOM 596 N N . PRO A 1 75 ? -14.445 -23.438 -1.398 1 90.38 75 PRO A N 1
ATOM 597 C CA . PRO A 1 75 ? -13.07 -23.828 -1.702 1 90.38 75 PRO A CA 1
ATOM 598 C C . PRO A 1 75 ? -12.312 -22.781 -2.504 1 90.38 75 PRO A C 1
ATOM 600 O O . PRO A 1 75 ? -12.883 -22.156 -3.404 1 90.38 75 PRO A O 1
ATOM 603 N N . GLN A 1 76 ? -11.031 -22.516 -2.078 1 91.06 76 GLN A N 1
ATOM 604 C CA . GLN A 1 76 ? -10.188 -21.531 -2.746 1 91.06 76 GLN A CA 1
ATOM 605 C C . GLN A 1 76 ? -8.797 -22.094 -3.012 1 91.06 76 GLN A C 1
ATOM 607 O O . GLN A 1 76 ? -8.242 -22.812 -2.176 1 91.06 76 GLN A O 1
ATOM 612 N N . SER A 1 77 ? -8.375 -21.781 -4.273 1 91.38 77 SER A N 1
ATOM 613 C CA . SER A 1 77 ? -6.996 -22.109 -4.609 1 91.38 77 SER A CA 1
ATOM 614 C C . SER A 1 77 ? -6.117 -20.859 -4.621 1 91.38 77 SER A C 1
ATOM 616 O O . SER A 1 77 ? -6.492 -19.828 -5.195 1 91.38 77 SER A O 1
ATOM 618 N N . THR A 1 78 ? -4.984 -20.984 -4.004 1 93.06 78 THR A N 1
ATOM 619 C CA . THR A 1 78 ? -4.031 -19.875 -4.008 1 93.06 78 THR A CA 1
ATOM 620 C C . THR A 1 78 ? -2.635 -20.359 -4.387 1 93.06 78 THR A C 1
ATOM 622 O O . THR A 1 78 ? -2.391 -21.578 -4.441 1 93.06 78 THR A O 1
ATOM 625 N N . ILE A 1 79 ? -1.791 -19.344 -4.785 1 96 79 ILE A N 1
ATOM 626 C CA . ILE A 1 79 ? -0.397 -19.656 -5.09 1 96 79 ILE A CA 1
ATOM 627 C C . ILE A 1 79 ? 0.495 -19.188 -3.938 1 96 79 ILE A C 1
ATOM 629 O O . ILE A 1 79 ? 0.356 -18.062 -3.447 1 96 79 ILE A O 1
ATOM 633 N N . VAL A 1 80 ? 1.398 -20.062 -3.496 1 95.31 80 VAL A N 1
ATOM 634 C CA . VAL A 1 80 ? 2.357 -19.719 -2.455 1 95.31 80 VAL A CA 1
ATOM 635 C C . VAL A 1 80 ? 3.779 -19.859 -2.994 1 95.31 80 VAL A C 1
ATOM 637 O O . VAL A 1 80 ? 4.105 -20.844 -3.66 1 95.31 80 VAL A O 1
ATOM 640 N N . LEU A 1 81 ? 4.488 -18.797 -2.756 1 94.31 81 LEU A N 1
ATOM 641 C CA . LEU A 1 81 ? 5.922 -18.859 -3.02 1 94.31 81 LEU A CA 1
ATOM 642 C C . LEU A 1 81 ? 6.672 -19.422 -1.816 1 94.31 81 LEU A C 1
ATOM 644 O O . LEU A 1 81 ? 6.406 -19.047 -0.676 1 94.31 81 LEU A O 1
ATOM 648 N N . PHE A 1 82 ? 7.641 -20.469 -2.066 1 92.81 82 PHE A N 1
ATOM 649 C CA . PHE A 1 82 ? 8.391 -20.984 -0.931 1 92.81 82 PHE A CA 1
ATOM 650 C C . PHE A 1 82 ? 9.836 -21.297 -1.33 1 92.81 82 PHE A C 1
ATOM 652 O O . PHE A 1 82 ? 10.125 -21.5 -2.51 1 92.81 82 PHE A O 1
ATOM 659 N N . THR A 1 83 ? 10.633 -21.219 -0.45 1 91.75 83 THR A N 1
ATOM 660 C CA . THR A 1 83 ? 12.039 -21.547 -0.635 1 91.75 83 THR A CA 1
ATOM 661 C C . THR A 1 83 ? 12.266 -23.047 -0.479 1 91.75 83 THR A C 1
ATOM 663 O O . THR A 1 83 ? 11.758 -23.672 0.462 1 91.75 83 THR A O 1
ATOM 666 N N . LYS A 1 84 ? 13.031 -23.594 -1.454 1 84.81 84 LYS A N 1
ATOM 667 C CA . LYS A 1 84 ? 13.336 -25.016 -1.434 1 84.81 84 LYS A CA 1
ATOM 668 C C . LYS A 1 84 ? 14.43 -25.344 -0.42 1 84.81 84 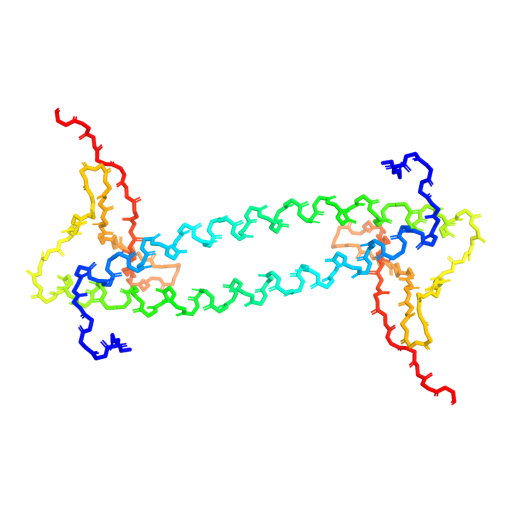LYS A C 1
ATOM 670 O O . LYS A 1 84 ? 15.344 -24.531 -0.218 1 84.81 84 LYS A O 1
ATOM 675 N N . LYS A 1 85 ? 14.203 -26.328 0.399 1 75.12 85 LYS A N 1
ATOM 676 C CA . LYS A 1 85 ? 15.25 -26.781 1.304 1 75.12 85 LYS A CA 1
ATOM 677 C C . LYS A 1 85 ? 16.422 -27.375 0.528 1 75.12 85 LYS A C 1
ATOM 679 O O . LYS A 1 85 ? 16.234 -27.984 -0.524 1 75.12 85 LYS A O 1
ATOM 684 N N . LYS A 1 86 ? 17.656 -26.766 0.656 1 61.19 86 LYS A N 1
ATOM 685 C CA . LYS A 1 86 ? 18.875 -27.328 0.096 1 61.19 86 LYS A CA 1
ATOM 686 C C . LYS A 1 86 ? 18.922 -28.844 0.254 1 61.19 86 LYS A C 1
ATOM 688 O O . LYS A 1 86 ? 18.641 -29.359 1.332 1 61.19 86 LYS A O 1
ATOM 693 N N . LYS A 1 87 ? 18.906 -29.578 -1.021 1 52.44 87 LYS A N 1
ATOM 694 C CA . LYS A 1 87 ? 19.266 -30.984 -0.885 1 52.44 87 LYS A CA 1
ATOM 695 C C . LYS A 1 87 ? 20.703 -31.156 -0.403 1 52.44 87 LYS A C 1
ATOM 697 O O . LYS A 1 87 ? 21.578 -30.359 -0.754 1 52.44 87 LYS A O 1
ATOM 702 N N . MET B 1 1 ? -7.547 -13.617 -18.547 1 39.5 1 MET B N 1
ATOM 703 C CA . MET B 1 1 ? -7.055 -14.5 -19.609 1 39.5 1 MET B CA 1
ATOM 704 C C . MET B 1 1 ? -5.555 -14.32 -19.812 1 39.5 1 MET B C 1
ATOM 706 O O . MET B 1 1 ? -5.031 -13.219 -19.641 1 39.5 1 MET B O 1
ATOM 710 N N . PRO B 1 2 ? -4.812 -15.43 -19.531 1 48 2 PRO B N 1
ATOM 711 C CA . PRO B 1 2 ? -3.4 -15.211 -19.844 1 48 2 PRO B CA 1
ATOM 712 C C . PRO B 1 2 ? -3.197 -14.414 -21.125 1 48 2 PRO B C 1
ATOM 714 O O . PRO B 1 2 ? -4.055 -14.438 -22.016 1 48 2 PRO B O 1
ATOM 717 N N . THR B 1 3 ? -2.451 -13.352 -20.984 1 56.22 3 THR B N 1
ATOM 718 C CA . THR B 1 3 ? -2.09 -12.711 -22.25 1 56.22 3 THR B CA 1
ATOM 719 C C . THR B 1 3 ? -1.822 -13.75 -23.328 1 56.22 3 THR B C 1
ATOM 721 O O . THR B 1 3 ? -1.067 -14.703 -23.109 1 56.22 3 THR B O 1
ATOM 724 N N . PRO B 1 4 ? -2.609 -13.688 -24.344 1 59.78 4 PRO B N 1
ATOM 725 C CA . PRO B 1 4 ? -2.336 -14.617 -25.438 1 59.78 4 PRO B CA 1
ATOM 726 C C . PRO B 1 4 ? -0.845 -14.75 -25.75 1 59.78 4 PRO B C 1
ATOM 728 O O . PRO B 1 4 ? -0.138 -13.75 -25.844 1 59.78 4 PRO B O 1
ATOM 731 N N . GLY B 1 5 ? -0.311 -16.062 -25.547 1 67.31 5 GLY B N 1
ATOM 732 C CA . GLY B 1 5 ? 1.062 -16.391 -25.891 1 67.31 5 GLY B CA 1
ATOM 733 C C . GLY B 1 5 ? 1.976 -16.5 -24.688 1 67.31 5 GLY B C 1
ATOM 734 O O . GLY B 1 5 ? 3.17 -16.766 -24.828 1 67.31 5 GLY B O 1
ATOM 735 N N . MET B 1 6 ? 1.434 -16.109 -23.562 1 79.19 6 MET B N 1
ATOM 736 C CA . MET B 1 6 ? 2.334 -16.234 -22.422 1 79.19 6 MET B CA 1
ATOM 737 C C . MET B 1 6 ? 2.502 -17.688 -22 1 79.19 6 MET B C 1
ATOM 739 O O . MET B 1 6 ? 1.518 -18.422 -21.875 1 79.19 6 MET B O 1
ATOM 743 N N . THR B 1 7 ? 3.842 -18.109 -22.109 1 90.12 7 THR B N 1
ATOM 744 C CA . THR B 1 7 ? 4.141 -19.469 -21.641 1 90.12 7 THR B CA 1
ATOM 745 C C . THR B 1 7 ? 3.996 -19.562 -20.125 1 90.12 7 THR B C 1
ATOM 747 O O . THR B 1 7 ? 3.922 -18.547 -19.438 1 90.12 7 THR B O 1
ATOM 750 N N . ILE B 1 8 ? 3.92 -20.688 -19.562 1 92.06 8 ILE B N 1
ATOM 751 C CA . ILE B 1 8 ? 3.803 -20.891 -18.125 1 92.06 8 ILE B CA 1
ATOM 752 C C . ILE B 1 8 ? 5.062 -20.391 -17.438 1 92.06 8 ILE B C 1
ATOM 754 O O . ILE B 1 8 ? 4.984 -19.797 -16.359 1 92.06 8 ILE B O 1
ATOM 758 N N . GLU B 1 9 ? 6.125 -20.672 -18.078 1 90.5 9 GLU B N 1
ATOM 759 C CA . GLU B 1 9 ? 7.383 -20.156 -17.531 1 90.5 9 GLU B CA 1
ATOM 760 C C . GLU B 1 9 ? 7.375 -18.641 -17.453 1 90.5 9 GLU B C 1
ATOM 762 O O . GLU B 1 9 ? 7.859 -18.062 -16.484 1 90.5 9 GLU B O 1
ATOM 767 N N . GLY B 1 10 ? 6.852 -18.031 -18.516 1 91.19 10 GLY B N 1
ATOM 768 C CA . GLY B 1 10 ? 6.707 -16.578 -18.516 1 91.19 10 GLY B CA 1
ATOM 769 C C . GLY B 1 10 ? 5.766 -16.078 -17.438 1 91.19 10 GLY B C 1
ATOM 770 O O . GLY B 1 10 ? 6.047 -15.07 -16.781 1 91.19 10 GLY B O 1
ATOM 771 N N . ALA B 1 11 ? 4.672 -16.75 -17.281 1 93.12 11 ALA B N 1
ATOM 772 C CA . ALA B 1 11 ? 3.686 -16.375 -16.281 1 93.12 11 ALA B CA 1
ATOM 773 C C . ALA B 1 11 ? 4.27 -16.484 -14.875 1 93.12 11 ALA B C 1
ATOM 775 O O . ALA B 1 11 ? 4.07 -15.594 -14.039 1 93.12 11 ALA B O 1
ATOM 776 N N . VAL B 1 12 ? 5 -17.516 -14.648 1 93.88 12 VAL B N 1
ATOM 777 C CA . VAL B 1 12 ? 5.613 -17.75 -13.344 1 93.88 12 VAL B CA 1
ATOM 778 C C . VAL B 1 12 ? 6.645 -16.656 -13.062 1 93.88 12 VAL B C 1
ATOM 780 O O . VAL B 1 12 ? 6.664 -16.062 -11.977 1 93.88 12 VAL B O 1
ATOM 783 N N . THR B 1 13 ? 7.414 -16.375 -13.992 1 94.38 13 THR B N 1
ATOM 784 C CA . THR B 1 13 ? 8.422 -15.336 -13.836 1 94.38 13 THR B CA 1
ATOM 785 C C . THR B 1 13 ? 7.77 -13.977 -13.578 1 94.38 13 THR B C 1
ATOM 787 O O . THR B 1 13 ? 8.203 -13.234 -12.688 1 94.38 13 THR B O 1
ATOM 790 N N . ALA B 1 14 ? 6.785 -13.688 -14.336 1 94.44 14 ALA B N 1
ATOM 791 C CA . ALA B 1 14 ? 6.07 -12.422 -14.164 1 94.44 14 ALA B CA 1
ATOM 792 C C . ALA B 1 14 ? 5.426 -12.344 -12.789 1 94.44 14 ALA B C 1
ATOM 794 O O . ALA B 1 14 ? 5.48 -11.297 -12.133 1 94.44 14 ALA B O 1
ATOM 795 N N . TYR B 1 15 ? 4.871 -13.398 -12.336 1 95.75 15 TYR B N 1
ATOM 796 C CA . TYR B 1 15 ? 4.23 -13.453 -11.023 1 95.75 15 TYR B CA 1
ATOM 797 C C . TYR B 1 15 ? 5.238 -13.203 -9.914 1 95.75 15 TYR B C 1
ATOM 799 O O . TYR B 1 15 ? 5.008 -12.359 -9.039 1 95.75 15 TYR B O 1
ATOM 807 N N . VAL B 1 16 ? 6.262 -13.875 -9.938 1 95.88 16 VAL B N 1
ATOM 808 C CA . VAL B 1 16 ? 7.266 -13.75 -8.883 1 95.88 16 VAL B CA 1
ATOM 809 C C . VAL B 1 16 ? 7.816 -12.328 -8.859 1 95.88 16 VAL B C 1
ATOM 811 O O . VAL B 1 16 ? 7.961 -11.734 -7.785 1 95.88 16 VAL B O 1
ATOM 814 N N . THR B 1 17 ? 8.133 -11.812 -10.031 1 96.25 17 THR B N 1
ATOM 815 C CA . THR B 1 17 ? 8.625 -10.445 -10.125 1 96.25 17 THR B CA 1
ATOM 816 C C . THR B 1 17 ? 7.602 -9.461 -9.562 1 96.25 17 THR B C 1
ATOM 818 O O . THR B 1 17 ? 7.961 -8.523 -8.852 1 96.25 17 THR B O 1
ATOM 821 N N . LEU B 1 18 ? 6.414 -9.688 -9.844 1 96.81 18 LEU B N 1
ATOM 822 C CA . LEU B 1 18 ? 5.336 -8.836 -9.352 1 96.81 18 LEU B CA 1
ATOM 823 C C . LEU B 1 18 ? 5.234 -8.914 -7.832 1 96.81 18 LEU B C 1
ATOM 825 O O . LEU B 1 18 ? 5.066 -7.891 -7.164 1 96.81 18 LEU B O 1
ATOM 829 N N . MET B 1 19 ? 5.32 -10.039 -7.285 1 96.44 19 MET B N 1
ATOM 830 C CA . MET B 1 19 ? 5.25 -10.211 -5.836 1 96.44 19 MET B CA 1
ATOM 831 C C . MET B 1 19 ? 6.355 -9.422 -5.145 1 96.44 19 MET B C 1
ATOM 833 O O . MET B 1 19 ? 6.129 -8.82 -4.09 1 96.44 19 MET B O 1
ATOM 837 N N . GLU B 1 20 ? 7.48 -9.469 -5.719 1 95.31 20 GLU B N 1
ATOM 838 C CA . GLU B 1 20 ? 8.594 -8.703 -5.168 1 95.31 20 GLU B CA 1
ATOM 839 C C . GLU B 1 20 ? 8.32 -7.203 -5.238 1 95.31 20 GLU B C 1
ATOM 841 O O . GLU B 1 20 ? 8.594 -6.473 -4.281 1 95.31 20 GLU B O 1
ATOM 846 N N . ARG B 1 21 ? 7.805 -6.738 -6.309 1 96.25 21 ARG B N 1
ATOM 847 C CA . ARG B 1 21 ? 7.453 -5.328 -6.461 1 96.25 21 ARG B CA 1
ATOM 848 C C . ARG B 1 21 ? 6.402 -4.914 -5.438 1 96.25 21 ARG B C 1
ATOM 850 O O . ARG B 1 21 ? 6.5 -3.84 -4.84 1 96.25 21 ARG B O 1
ATOM 857 N N . MET B 1 22 ? 5.457 -5.703 -5.27 1 97.44 22 MET B N 1
ATOM 858 C CA . MET B 1 22 ? 4.395 -5.41 -4.309 1 97.44 22 MET B CA 1
ATOM 859 C C . MET B 1 22 ? 4.949 -5.336 -2.891 1 97.44 22 MET B C 1
ATOM 861 O O . MET B 1 22 ? 4.551 -4.473 -2.109 1 97.44 22 MET B O 1
ATOM 865 N N . LYS B 1 23 ? 5.82 -6.246 -2.617 1 96.31 23 LYS B N 1
ATOM 866 C CA . LYS B 1 23 ? 6.457 -6.227 -1.304 1 96.31 23 LYS B CA 1
ATOM 867 C C . LYS B 1 23 ? 7.203 -4.914 -1.073 1 96.31 23 LYS B C 1
ATOM 869 O O . LYS B 1 23 ? 7.09 -4.309 -0.006 1 96.31 23 LYS B O 1
ATOM 874 N N . GLN B 1 24 ? 7.914 -4.488 -2.027 1 96.56 24 GLN B N 1
ATOM 875 C CA . GLN B 1 24 ? 8.648 -3.23 -1.937 1 96.56 24 GLN B CA 1
ATOM 876 C C . GLN B 1 24 ? 7.695 -2.045 -1.814 1 96.56 24 GLN B C 1
ATOM 878 O O . GLN B 1 24 ? 7.945 -1.119 -1.04 1 96.56 24 GLN B O 1
ATOM 883 N N . GLY B 1 25 ? 6.688 -2.115 -2.605 1 97.06 25 GLY B N 1
ATOM 884 C CA . GLY B 1 25 ? 5.699 -1.055 -2.531 1 97.06 25 GLY B CA 1
ATOM 885 C C . GLY B 1 25 ? 5.039 -0.95 -1.169 1 97.06 25 GLY B C 1
ATOM 886 O O . GLY B 1 25 ? 4.863 0.15 -0.64 1 97.06 25 GLY B O 1
ATOM 887 N N . ARG B 1 26 ? 4.746 -2.023 -0.547 1 97.06 26 ARG B N 1
ATOM 888 C CA . ARG B 1 26 ? 4.121 -2.051 0.771 1 97.06 26 ARG B CA 1
ATOM 889 C C . ARG B 1 26 ? 5.082 -1.55 1.844 1 97.06 26 ARG B C 1
ATOM 891 O O . ARG B 1 26 ? 4.676 -0.846 2.77 1 97.06 26 ARG B O 1
ATOM 898 N N . GLU B 1 27 ? 6.309 -1.955 1.746 1 97.25 27 GLU B N 1
ATOM 899 C CA . GLU B 1 27 ? 7.316 -1.48 2.693 1 97.25 27 GLU B CA 1
ATOM 900 C C . GLU B 1 27 ? 7.5 0.03 2.588 1 97.25 27 GLU B C 1
ATOM 902 O O . GLU B 1 27 ? 7.594 0.721 3.605 1 97.25 27 GLU B O 1
ATOM 907 N N . ARG B 1 28 ? 7.492 0.51 1.429 1 97.12 28 ARG B N 1
ATOM 908 C CA . ARG B 1 28 ? 7.602 1.95 1.222 1 97.12 28 ARG B CA 1
ATOM 909 C C . ARG B 1 28 ? 6.406 2.684 1.822 1 97.12 28 ARG B C 1
ATOM 911 O O . ARG B 1 28 ? 6.57 3.711 2.484 1 97.12 28 ARG B O 1
ATOM 918 N N . LEU B 1 29 ? 5.281 2.17 1.651 1 97.44 29 LEU B N 1
ATOM 919 C CA . LEU B 1 29 ? 4.086 2.797 2.199 1 97.44 29 LEU B CA 1
ATOM 920 C C . LEU B 1 29 ? 4.117 2.791 3.725 1 97.44 29 LEU B C 1
ATOM 922 O O . LEU B 1 29 ? 3.678 3.75 4.363 1 97.44 29 LEU B O 1
ATOM 926 N N . ARG B 1 30 ? 4.672 1.732 4.215 1 97 30 ARG B N 1
ATOM 927 C CA . ARG B 1 30 ? 4.793 1.656 5.668 1 97 30 ARG B CA 1
ATOM 928 C C . ARG B 1 30 ? 5.727 2.74 6.199 1 97 30 ARG B C 1
ATOM 930 O O . ARG B 1 30 ? 5.422 3.391 7.203 1 97 30 ARG B O 1
ATOM 937 N N . HIS B 1 31 ? 6.867 2.924 5.531 1 97.44 31 HIS B N 1
ATOM 938 C CA . HIS B 1 31 ? 7.793 3.982 5.914 1 97.44 31 HIS B CA 1
ATOM 939 C C . HIS B 1 31 ? 7.148 5.355 5.781 1 97.44 31 HIS B C 1
ATOM 941 O O . HIS B 1 31 ? 7.312 6.211 6.656 1 97.44 31 HIS B O 1
ATOM 947 N N . GLN B 1 32 ? 6.391 5.551 4.801 1 96.25 32 GLN B N 1
ATOM 948 C CA . GLN B 1 32 ? 5.719 6.828 4.562 1 96.25 32 GLN B CA 1
ATOM 949 C C . GLN B 1 32 ? 4.656 7.094 5.625 1 96.25 32 GLN B C 1
ATOM 951 O O . GLN B 1 32 ? 4.43 8.242 6.012 1 96.25 32 GLN B O 1
ATOM 956 N N . GLN B 1 33 ? 4.055 6.051 6.055 1 96.25 33 GLN B N 1
ATOM 957 C CA . GLN B 1 33 ? 3.08 6.191 7.129 1 96.25 33 GLN B CA 1
ATOM 958 C C . GLN B 1 33 ? 3.746 6.688 8.414 1 96.25 33 GLN B C 1
ATOM 960 O O . GLN B 1 33 ? 3.186 7.523 9.125 1 96.25 33 GLN B O 1
ATOM 965 N N . THR B 1 34 ? 4.906 6.262 8.703 1 94.31 34 THR B N 1
ATOM 966 C CA . THR B 1 34 ? 5.66 6.711 9.875 1 94.31 34 THR B CA 1
ATOM 967 C C . THR B 1 34 ? 6.035 8.18 9.742 1 94.31 34 THR B C 1
ATOM 969 O O . THR B 1 34 ? 5.926 8.945 10.703 1 94.31 34 THR B O 1
ATOM 972 N N . GLU B 1 35 ? 6.434 8.57 8.57 1 93.25 35 GLU B N 1
ATOM 973 C CA . GLU B 1 35 ? 6.75 9.969 8.281 1 93.25 35 GLU B CA 1
ATOM 974 C C . GLU B 1 35 ? 5.52 10.852 8.445 1 93.25 35 GLU B C 1
ATOM 976 O O . GLU B 1 35 ? 5.613 11.961 8.984 1 93.25 35 GLU B O 1
ATOM 981 N N . ARG B 1 36 ? 4.434 10.414 7.957 1 94.62 36 ARG B N 1
ATOM 982 C CA . ARG B 1 36 ? 3.18 11.156 8.055 1 94.62 36 ARG B CA 1
ATOM 983 C C . ARG B 1 36 ? 2.84 11.469 9.508 1 94.62 36 ARG B C 1
ATOM 985 O O . ARG B 1 36 ? 2.4 12.578 9.82 1 94.62 36 ARG B O 1
ATOM 992 N N . LYS B 1 37 ? 3.127 10.539 10.367 1 93.56 37 LYS B N 1
ATOM 993 C CA .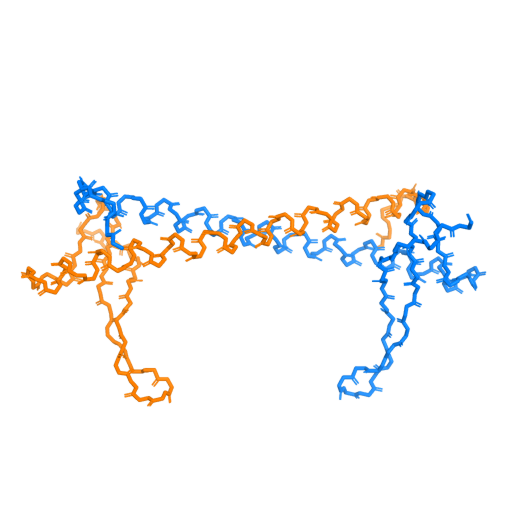 LYS B 1 37 ? 2.842 10.734 11.789 1 93.56 37 LYS B CA 1
ATOM 994 C C . LYS B 1 37 ? 3.688 11.859 12.367 1 93.56 37 LYS B C 1
ATOM 996 O O . LYS B 1 37 ? 3.195 12.672 13.164 1 93.56 37 LYS B O 1
ATOM 1001 N N . TYR B 1 38 ? 4.852 11.883 11.969 1 92.25 38 TYR B N 1
ATOM 1002 C CA . TYR B 1 38 ? 5.758 12.922 12.453 1 92.25 38 TYR B CA 1
ATOM 1003 C C . TYR B 1 38 ? 5.289 14.305 12.016 1 92.25 38 TYR B C 1
ATOM 1005 O O . TYR B 1 38 ? 5.16 15.211 12.852 1 92.25 38 TYR B O 1
ATOM 1013 N N . TYR B 1 39 ? 5.02 14.477 10.828 1 93.31 39 TYR B N 1
ATOM 1014 C CA . TYR B 1 39 ? 4.578 15.773 10.336 1 93.31 39 TYR B CA 1
ATOM 1015 C C . TYR B 1 39 ? 3.238 16.156 10.945 1 93.31 39 TYR B C 1
ATOM 1017 O O . TYR B 1 39 ? 3.02 17.328 11.289 1 93.31 39 TYR B O 1
ATOM 1025 N N . THR B 1 40 ? 2.355 15.227 11.125 1 93.94 40 THR B N 1
ATOM 1026 C CA . THR B 1 40 ? 1.055 15.484 11.734 1 93.94 40 THR B CA 1
ATOM 1027 C C . THR B 1 40 ? 1.217 16.016 13.148 1 93.94 40 THR B C 1
ATOM 1029 O O . THR B 1 40 ? 0.577 17 13.523 1 93.94 40 THR B O 1
ATOM 1032 N N . ALA B 1 41 ? 2.057 15.398 13.844 1 93.25 41 ALA B N 1
ATOM 1033 C CA . ALA B 1 41 ? 2.289 15.82 15.227 1 93.25 41 ALA B CA 1
ATOM 1034 C C . ALA B 1 41 ? 2.83 17.25 15.281 1 93.25 41 ALA B C 1
ATOM 1036 O O . ALA B 1 41 ? 2.393 18.047 16.109 1 93.25 41 ALA B O 1
ATOM 1037 N N . ALA B 1 42 ? 3.744 17.609 14.453 1 93.38 42 ALA B N 1
ATOM 1038 C CA . ALA B 1 42 ? 4.34 18.953 14.406 1 93.38 42 ALA B CA 1
ATOM 1039 C C . ALA B 1 42 ? 3.291 20 14.07 1 93.38 42 ALA B C 1
ATOM 1041 O O . ALA B 1 42 ? 3.232 21.062 14.711 1 93.38 42 ALA B O 1
ATOM 1042 N N . ILE B 1 43 ? 2.492 19.719 13.148 1 95.06 43 ILE B N 1
ATOM 1043 C CA . ILE B 1 43 ? 1.48 20.656 12.68 1 95.06 43 ILE B CA 1
ATOM 1044 C C . ILE B 1 43 ? 0.408 20.828 13.758 1 95.06 43 ILE B C 1
ATOM 1046 O O . ILE B 1 43 ? -0.001 21.953 14.055 1 95.06 43 ILE B O 1
ATOM 1050 N N . LEU B 1 44 ? -0.022 19.719 14.391 1 94.62 44 LEU B N 1
ATOM 1051 C CA . LEU B 1 44 ? -1.039 19.797 15.438 1 94.62 44 LEU B CA 1
ATOM 1052 C C . LEU B 1 44 ? -0.526 20.578 16.641 1 94.62 44 LEU B C 1
ATOM 1054 O O . LEU B 1 44 ? -1.265 21.375 17.234 1 94.62 44 LEU B O 1
ATOM 1058 N N . GLU B 1 45 ? 0.701 20.422 17.016 1 93.69 45 GLU B N 1
ATOM 1059 C CA . GLU B 1 45 ? 1.296 21.156 18.125 1 93.69 45 GLU B CA 1
ATOM 1060 C C . GLU B 1 45 ? 1.324 22.656 17.844 1 93.69 45 GLU B C 1
ATOM 1062 O O . GLU B 1 45 ? 0.978 23.469 18.703 1 93.69 45 GLU B O 1
ATOM 1067 N N . TYR B 1 46 ? 1.702 23.047 16.703 1 93.81 46 TYR B N 1
ATOM 1068 C CA . TYR B 1 46 ? 1.733 24.453 16.312 1 93.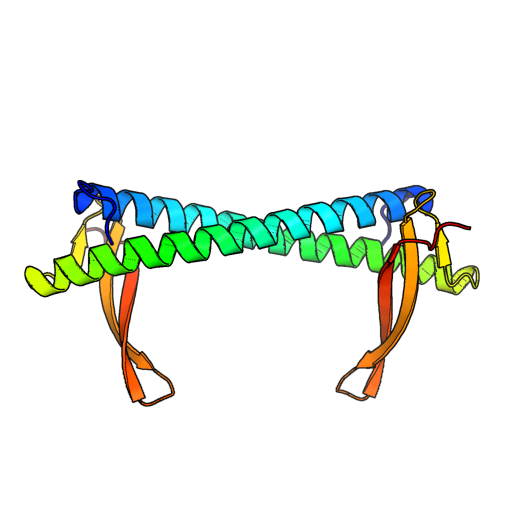81 46 TYR B CA 1
ATOM 1069 C C . TYR B 1 46 ? 0.342 25.078 16.375 1 93.81 46 TYR B C 1
ATOM 1071 O O . TYR B 1 46 ? 0.17 26.172 16.906 1 93.81 46 TYR B O 1
ATOM 1079 N N . CYS B 1 47 ? -0.578 24.312 15.836 1 93.62 47 CYS B N 1
ATOM 1080 C CA . CYS B 1 47 ? -1.95 24.797 15.828 1 93.62 47 CYS B CA 1
ATOM 1081 C C . CYS B 1 47 ? -2.479 24.953 17.25 1 93.62 47 CYS B C 1
ATOM 1083 O O . CYS B 1 47 ? -3.189 25.922 17.562 1 93.62 47 CYS B O 1
ATOM 1085 N N . LYS B 1 48 ? -2.15 24.047 18.062 1 92 48 LYS B N 1
ATOM 1086 C CA . LYS B 1 48 ? -2.566 24.125 19.469 1 92 48 LYS B CA 1
ATOM 1087 C C . LYS B 1 48 ? -1.963 25.328 20.156 1 92 48 LYS B C 1
ATOM 1089 O O . LYS B 1 48 ? -2.652 26.031 20.906 1 92 48 LYS B O 1
ATOM 1094 N N . THR B 1 49 ? -0.754 25.625 19.891 1 93.94 49 THR B N 1
ATOM 1095 C CA . THR B 1 49 ? -0.037 26.703 20.578 1 93.94 49 THR B CA 1
ATOM 1096 C C . THR B 1 49 ? -0.457 28.062 20.047 1 93.94 49 THR B C 1
ATOM 1098 O O . THR B 1 49 ? -0.486 29.047 20.797 1 93.94 49 THR B O 1
ATOM 1101 N N . THR B 1 50 ? -0.779 28.172 18.828 1 94.06 50 THR B N 1
ATOM 1102 C CA . THR B 1 50 ? -1.09 29.453 18.203 1 94.06 50 THR B CA 1
ATOM 1103 C C . THR B 1 50 ? -2.596 29.703 18.188 1 94.06 50 THR B C 1
ATOM 1105 O O . THR B 1 50 ? -3.047 30.828 17.984 1 94.06 50 THR B O 1
ATOM 1108 N N . GLY B 1 51 ? -3.402 28.672 18.281 1 91.81 51 GLY B N 1
ATOM 1109 C CA . GLY B 1 51 ? -4.852 28.766 18.234 1 91.81 51 GLY B CA 1
ATOM 1110 C C . GLY B 1 51 ? -5.406 28.75 16.828 1 91.81 51 GLY B C 1
ATOM 1111 O O . GLY B 1 51 ? -6.613 28.891 16.625 1 91.81 51 GLY B O 1
ATOM 1112 N N . LYS B 1 52 ? -4.512 28.594 15.93 1 92.5 52 LYS B N 1
ATOM 1113 C CA . LYS B 1 52 ? -4.953 28.516 14.547 1 92.5 52 LYS B CA 1
ATOM 1114 C C . LYS B 1 52 ? -5.566 27.156 14.234 1 92.5 52 LYS B C 1
ATOM 1116 O O . LYS B 1 52 ? -5.031 26.125 14.641 1 92.5 52 LYS B O 1
ATOM 1121 N N . GLN B 1 53 ? -6.613 27.172 13.516 1 91.94 53 GLN B N 1
ATOM 1122 C CA . GLN B 1 53 ? -7.266 25.922 13.148 1 91.94 53 GLN B CA 1
ATOM 1123 C C . GLN B 1 53 ? -7.043 25.594 11.672 1 91.94 53 GLN B C 1
ATOM 1125 O O . GLN B 1 53 ? -7.305 24.484 11.234 1 91.94 53 GLN B O 1
ATOM 1130 N N . GLN B 1 54 ? -6.559 26.594 10.992 1 94.19 54 GLN B N 1
ATOM 1131 C CA . GLN B 1 54 ? -6.32 26.453 9.562 1 94.19 54 GLN B CA 1
ATOM 1132 C C . GLN B 1 54 ? -4.969 27.031 9.164 1 94.19 54 GLN B C 1
ATOM 1134 O O . GLN B 1 54 ? -4.566 28.078 9.672 1 94.19 54 GLN B O 1
ATOM 1139 N N . LEU B 1 55 ? -4.277 26.219 8.227 1 95.19 55 LEU B N 1
ATOM 1140 C CA . LEU B 1 55 ? -3.014 26.672 7.66 1 95.19 55 LEU B CA 1
ATOM 1141 C C . LEU B 1 55 ? -3.082 26.688 6.137 1 95.19 55 LEU B C 1
ATOM 1143 O O . LEU B 1 55 ? -3.496 25.703 5.516 1 95.19 55 LEU B O 1
ATOM 1147 N N . GLU B 1 56 ? -2.578 27.766 5.59 1 92.5 56 GLU B N 1
ATOM 1148 C CA . GLU B 1 56 ? -2.604 27.891 4.137 1 92.5 56 GLU B CA 1
ATOM 1149 C C . GLU B 1 56 ? -1.377 27.25 3.502 1 92.5 56 GLU B C 1
ATOM 1151 O O . GLU B 1 56 ? -0.255 27.422 3.98 1 92.5 56 GLU B O 1
ATOM 1156 N N . TYR B 1 57 ? -1.556 26.453 2.451 1 93 57 TYR B N 1
ATOM 1157 C CA . TYR B 1 57 ? -0.453 25.875 1.7 1 93 57 TYR B CA 1
ATOM 1158 C C . TYR B 1 57 ? -0.261 26.578 0.366 1 93 57 TYR B C 1
ATOM 1160 O O . TYR B 1 57 ? 0.859 26.953 0.008 1 93 57 TYR B O 1
ATOM 1168 N N . SER B 1 58 ? -1.317 26.688 -0.291 1 91.12 58 SER B N 1
ATOM 1169 C CA . SER B 1 58 ? -1.325 27.422 -1.554 1 91.12 58 SER B CA 1
ATOM 1170 C C . SER B 1 58 ? -2.607 28.234 -1.717 1 91.12 58 SER B C 1
ATOM 1172 O O . SER B 1 58 ? -3.428 28.297 -0.798 1 91.12 58 SER B O 1
ATOM 1174 N N . ASP B 1 59 ? -2.861 28.875 -2.975 1 89.94 59 ASP B N 1
ATOM 1175 C CA . ASP B 1 59 ? -4.062 29.656 -3.25 1 89.94 59 ASP B CA 1
ATOM 1176 C C . ASP B 1 59 ? -5.305 28.766 -3.256 1 89.94 59 ASP B C 1
ATOM 1178 O O . ASP B 1 59 ? -6.418 29.25 -3.031 1 89.94 59 ASP B O 1
ATOM 1182 N N . THR B 1 60 ? -5.086 27.531 -3.518 1 91.69 60 THR B N 1
ATOM 1183 C CA . THR B 1 60 ? -6.25 26.672 -3.707 1 91.69 60 THR B CA 1
ATOM 1184 C C . THR B 1 60 ? -6.277 25.562 -2.664 1 91.69 60 THR B C 1
ATOM 1186 O O . THR B 1 60 ? -7.254 24.812 -2.57 1 91.69 60 THR B O 1
ATOM 1189 N N . LEU B 1 61 ? -5.102 25.422 -1.873 1 94.31 61 LEU B N 1
ATOM 1190 C CA . LEU B 1 61 ? -5.027 24.281 -0.958 1 94.31 61 LEU B CA 1
ATOM 1191 C C . LEU B 1 61 ? -4.715 24.75 0.46 1 94.31 61 LEU B C 1
ATOM 1193 O O . LEU B 1 61 ? -3.871 25.625 0.659 1 94.31 61 LEU B O 1
ATOM 1197 N N . ALA B 1 62 ? -5.434 24.188 1.403 1 95.5 62 ALA B N 1
ATOM 1198 C CA . ALA B 1 62 ? -5.203 24.484 2.812 1 95.5 62 ALA B CA 1
ATOM 1199 C C . ALA B 1 62 ? -5.355 23.234 3.676 1 95.5 62 ALA B C 1
ATOM 1201 O O . ALA B 1 62 ? -5.836 22.203 3.207 1 95.5 62 ALA B O 1
ATOM 1202 N N . LEU B 1 63 ? -4.797 23.281 4.871 1 96.5 63 LEU B N 1
ATOM 1203 C CA . LEU B 1 63 ? -4.914 22.25 5.887 1 96.5 63 LEU B CA 1
ATOM 1204 C C . LEU B 1 63 ? -5.793 22.719 7.043 1 96.5 63 LEU B C 1
ATOM 1206 O O . LEU B 1 63 ? -5.727 23.875 7.445 1 96.5 63 LEU B O 1
ATOM 1210 N N . ARG B 1 64 ? -6.547 21.844 7.621 1 95.81 64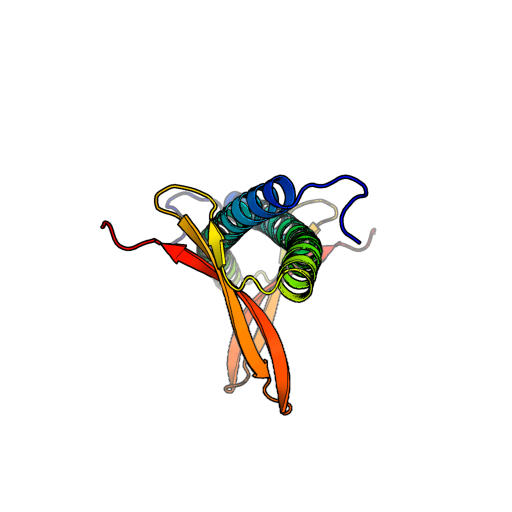 ARG B N 1
ATOM 1211 C CA . ARG B 1 64 ? -7.336 22.172 8.797 1 95.81 64 ARG B CA 1
ATOM 1212 C C . ARG B 1 64 ? -7.289 21.047 9.828 1 95.81 64 ARG B C 1
ATOM 1214 O O . ARG B 1 64 ? -7.223 19.859 9.461 1 95.81 64 ARG B O 1
ATOM 1221 N N . VAL B 1 65 ? -7.328 21.5 10.984 1 93.81 65 VAL B N 1
ATOM 1222 C CA . VAL B 1 65 ? -7.395 20.531 12.078 1 93.81 65 VAL B CA 1
ATOM 1223 C C . VAL B 1 65 ? -8.844 20.109 12.305 1 93.81 65 VAL B C 1
ATOM 1225 O O . VAL B 1 65 ? -9.734 20.953 12.391 1 93.81 65 VAL B O 1
ATOM 1228 N N . LYS B 1 66 ? -9.047 18.844 12.336 1 93.62 66 LYS B N 1
ATOM 1229 C CA . LYS B 1 66 ? -10.375 18.297 12.617 1 93.62 66 LYS B CA 1
ATOM 1230 C C . LYS B 1 66 ? -10.367 17.469 13.898 1 93.62 66 LYS B C 1
ATOM 1232 O O . LYS B 1 66 ? -9.492 16.625 14.086 1 93.62 66 LYS B O 1
ATOM 1237 N N . GLU B 1 67 ? -11.336 17.797 14.734 1 90.5 67 GLU B N 1
ATOM 1238 C CA . GLU B 1 67 ? -11.484 17.047 15.977 1 90.5 67 GLU B CA 1
ATOM 1239 C C . GLU B 1 67 ? -12.586 15.992 15.844 1 90.5 67 GLU B C 1
ATOM 1241 O O . GLU B 1 67 ? -13.617 16.234 15.219 1 90.5 67 GLU B O 1
ATOM 1246 N N . SER B 1 68 ? -12.148 14.859 16.266 1 87.88 68 SER B N 1
ATOM 1247 C CA . SER B 1 68 ? -13.141 13.789 16.281 1 87.88 68 SER B CA 1
ATOM 1248 C C . SER B 1 68 ? -12.953 12.883 17.5 1 87.88 68 SER B C 1
ATOM 1250 O O . SER B 1 68 ? -12.039 13.086 18.297 1 87.88 68 SER B O 1
ATOM 1252 N N . ILE B 1 69 ? -13.945 12.055 17.844 1 90.5 69 ILE B N 1
ATOM 1253 C CA . ILE B 1 69 ? -13.867 11.039 18.906 1 90.5 69 ILE B CA 1
ATOM 1254 C C . ILE B 1 69 ? -13.734 9.656 18.281 1 90.5 69 ILE B C 1
ATOM 1256 O O . ILE B 1 69 ? -14.5 9.305 17.375 1 90.5 69 ILE B O 1
ATOM 1260 N N . ASP B 1 70 ? -12.711 9.078 18.672 1 86.06 70 ASP B N 1
ATOM 1261 C CA . ASP B 1 70 ? -12.539 7.746 18.094 1 86.06 70 ASP B CA 1
ATOM 1262 C C . ASP B 1 70 ? -13.562 6.766 18.656 1 86.06 70 ASP B C 1
ATOM 1264 O O . ASP B 1 70 ? -14.398 7.141 19.484 1 86.06 70 ASP B O 1
ATOM 1268 N N . LYS B 1 71 ? -13.523 5.547 18.016 1 90.5 71 LYS B N 1
ATOM 1269 C CA . LYS B 1 71 ? -14.5 4.527 18.375 1 90.5 71 LYS B CA 1
ATOM 1270 C C . LYS B 1 71 ? -14.469 4.23 19.859 1 90.5 71 LYS B C 1
ATOM 1272 O O . LYS B 1 71 ? -15.445 3.74 20.422 1 90.5 71 LYS B O 1
ATOM 1277 N N . LYS B 1 72 ? -13.5 4.551 20.578 1 92.88 72 LYS B N 1
ATOM 1278 C CA . LYS B 1 72 ? -13.328 4.281 22 1 92.88 72 LYS B CA 1
ATOM 1279 C C . LYS B 1 72 ? -13.68 5.508 22.828 1 92.88 72 LYS B C 1
ATOM 1281 O O . LYS B 1 72 ? -13.5 5.5 24.062 1 92.88 72 LYS B O 1
ATOM 1286 N N . GLY B 1 73 ? -14.133 6.477 22.25 1 90.12 73 GLY B N 1
ATOM 1287 C CA . GLY B 1 73 ? -14.555 7.68 22.969 1 90.12 73 GLY B CA 1
ATOM 1288 C C . GLY B 1 73 ? -13.414 8.641 23.219 1 90.12 73 GLY B C 1
ATOM 1289 O O . GLY B 1 73 ? -13.562 9.594 24 1 90.12 73 GLY B O 1
ATOM 1290 N N . VAL B 1 74 ? -12.305 8.383 22.703 1 90.5 74 VAL B N 1
ATOM 1291 C CA . VAL B 1 74 ? -11.141 9.227 22.938 1 90.5 74 VAL B CA 1
ATOM 1292 C C . VAL B 1 74 ? -11.094 10.344 21.891 1 90.5 74 VAL B C 1
ATOM 1294 O O . VAL B 1 74 ? -11.156 10.078 20.688 1 90.5 74 VAL B O 1
ATOM 1297 N N . PRO B 1 75 ? -11.016 11.547 22.375 1 89.81 75 PRO B N 1
ATOM 1298 C CA . PRO B 1 75 ? -10.867 12.648 21.422 1 89.81 75 PRO B CA 1
ATOM 1299 C C . PRO B 1 75 ? -9.617 12.523 20.547 1 89.81 75 PRO B C 1
ATOM 1301 O O . PRO B 1 75 ? -8.562 12.117 21.047 1 89.81 75 PRO B O 1
ATOM 1304 N N . GLN B 1 76 ? -9.789 12.781 19.219 1 90.56 76 GLN B N 1
ATOM 1305 C CA . GLN B 1 76 ? -8.688 12.703 18.281 1 90.56 76 GLN B CA 1
ATOM 1306 C C . GLN B 1 76 ? -8.656 13.922 17.359 1 90.56 76 GLN B C 1
ATOM 1308 O O . GLN B 1 76 ? -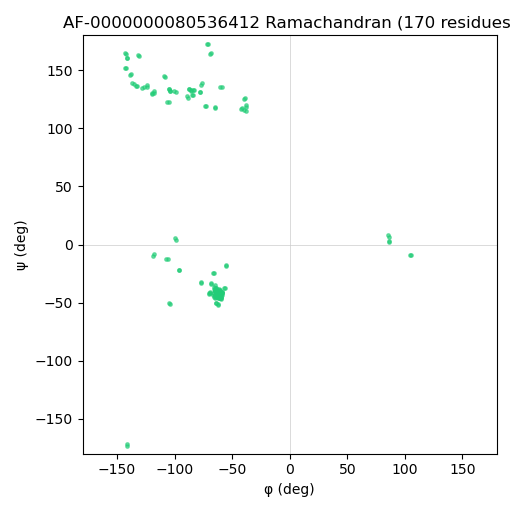9.703 14.414 16.938 1 90.56 76 GLN B O 1
ATOM 1313 N N . SER B 1 77 ? -7.387 14.383 17.219 1 90.81 77 SER B N 1
ATOM 1314 C CA . SER B 1 77 ? -7.188 15.453 16.25 1 90.81 77 SER B CA 1
ATOM 1315 C C . SER B 1 77 ? -6.516 14.93 14.984 1 90.81 77 SER B C 1
ATOM 1317 O O . SER B 1 77 ? -5.539 14.18 15.055 1 90.81 77 SER B O 1
ATOM 1319 N N . THR B 1 78 ? -7.043 15.312 13.844 1 92.5 78 THR B N 1
ATOM 1320 C CA . THR B 1 78 ? -6.445 14.93 12.57 1 92.5 78 THR B CA 1
ATOM 1321 C C . THR B 1 78 ? -6.297 16.141 11.656 1 92.5 78 THR B C 1
ATOM 1323 O O . THR B 1 78 ? -6.828 17.219 11.953 1 92.5 78 THR B O 1
ATOM 1326 N N . ILE B 1 79 ? -5.426 15.938 10.617 1 95.75 79 ILE B N 1
ATOM 1327 C CA . ILE B 1 79 ? -5.242 16.984 9.609 1 95.75 79 ILE B CA 1
ATOM 1328 C C . ILE B 1 79 ? -5.984 16.594 8.328 1 95.75 79 ILE B C 1
ATOM 1330 O O . ILE B 1 79 ? -5.875 15.461 7.855 1 95.75 79 ILE B O 1
ATOM 1334 N N . VAL B 1 80 ? -6.758 17.547 7.777 1 95.12 80 VAL B N 1
ATOM 1335 C CA . VAL B 1 80 ? -7.449 17.328 6.512 1 95.12 80 VAL B CA 1
ATOM 1336 C C . VAL B 1 80 ? -6.984 18.359 5.48 1 95.12 80 VAL B C 1
ATOM 1338 O O . VAL B 1 80 ? -6.875 19.547 5.789 1 95.12 80 VAL B O 1
ATOM 1341 N N . LEU B 1 81 ? -6.645 17.812 4.359 1 94.19 81 LEU B N 1
ATOM 1342 C CA . LEU B 1 81 ? -6.383 18.672 3.211 1 94.19 81 LEU B CA 1
ATOM 1343 C C . LEU B 1 81 ? -7.676 19 2.469 1 94.19 81 LEU B C 1
ATOM 1345 O O . LEU B 1 81 ? -8.5 18.109 2.238 1 94.19 81 LEU B O 1
ATOM 1349 N N . PHE B 1 82 ? -7.898 20.344 2.133 1 92.69 82 PHE B N 1
ATOM 1350 C CA . PHE B 1 82 ? -9.102 20.672 1.379 1 92.69 82 PHE B CA 1
ATOM 1351 C C . PHE B 1 82 ? -8.836 21.766 0.365 1 92.69 82 PHE B C 1
ATOM 1353 O O . PHE B 1 82 ? -7.887 22.547 0.515 1 92.69 82 PHE B O 1
ATOM 1360 N N . THR B 1 83 ? -9.531 21.766 -0.623 1 91.75 83 THR B N 1
ATOM 1361 C CA . THR B 1 83 ? -9.469 22.781 -1.657 1 91.75 83 THR B CA 1
ATOM 1362 C C . THR B 1 83 ? -10.312 24 -1.271 1 91.75 83 THR B C 1
ATOM 1364 O O . THR B 1 83 ? -11.453 23.844 -0.83 1 91.75 83 THR B O 1
ATOM 1367 N N . LYS B 1 84 ? -9.695 25.172 -1.45 1 84.31 84 LYS B N 1
ATOM 1368 C CA . LYS B 1 84 ? -10.391 26.422 -1.123 1 84.31 84 LYS B CA 1
ATOM 1369 C C . LYS B 1 84 ? -11.391 26.797 -2.209 1 84.31 84 LYS B C 1
ATOM 1371 O O . LYS B 1 84 ? -11.164 26.531 -3.393 1 84.31 84 LYS B O 1
ATOM 1376 N N . LYS B 1 85 ? -12.57 27.109 -1.818 1 75 85 LYS B N 1
ATOM 1377 C CA . LYS B 1 85 ? -13.539 27.625 -2.779 1 75 85 LYS B CA 1
ATOM 1378 C C . LYS B 1 85 ? -13.102 28.969 -3.332 1 75 85 LYS B C 1
ATOM 1380 O O . LYS B 1 85 ? -12.5 29.781 -2.615 1 75 85 LYS B O 1
ATOM 1385 N N . LYS B 1 86 ? -12.844 29.078 -4.699 1 60.78 86 LYS B N 1
ATOM 1386 C CA . LYS B 1 86 ? -12.578 30.344 -5.371 1 60.78 86 LYS B CA 1
ATOM 1387 C C . LYS B 1 86 ? -13.453 31.453 -4.809 1 60.78 86 LYS B C 1
ATOM 1389 O O . LYS B 1 86 ? -14.664 31.281 -4.641 1 60.78 86 LYS B O 1
ATOM 1394 N N . LYS B 1 87 ? -12.703 32.531 -4.121 1 52.12 87 LYS B N 1
ATOM 1395 C CA . LYS B 1 87 ? -13.492 33.719 -3.863 1 52.12 87 LYS B CA 1
ATOM 1396 C C . LYS B 1 87 ? -13.914 34.406 -5.168 1 52.12 87 LYS B C 1
ATOM 1398 O O . LYS B 1 87 ? -13.164 34.375 -6.148 1 52.12 87 LYS B O 1
#

Solvent-accessible surface area (backbone atoms only — not comparable to full-atom values): 10129 Å² total; per-residue (Å²): 118,60,59,90,84,64,47,68,69,53,41,51,52,53,42,54,55,47,52,54,50,50,51,52,50,52,53,51,51,52,55,50,50,56,52,51,52,42,39,50,51,42,52,53,51,50,26,65,74,71,67,47,56,64,47,82,75,52,96,48,34,32,38,32,64,42,79,46,63,44,100,83,66,46,79,39,81,44,82,42,82,45,73,52,78,84,128,116,59,60,90,85,64,47,68,69,53,41,52,52,51,41,54,55,47,52,54,50,51,52,52,52,51,51,50,50,52,54,48,52,56,51,51,51,43,40,50,52,41,53,51,51,50,26,64,76,70,68,46,56,66,46,80,76,52,96,48,36,32,38,32,65,42,79,46,63,44,98,83,68,45,78,39,79,44,82,43,81,46,72,52,76,85,130

Sequence (174 aa):
MPTPGMTIEGAVTAYVTLMERMKQGRERLRHQQTERKYYTAAILEYCKTTGKQQLEYSDTLALRVKESIDKKGVPQSTIVLFTKKKKMPTPGMTIEGAVTAYVTLMERMKQGRERLRHQQTERKYYTAAILEYCKTTGKQQLEYSDTLALRVKESIDKKGVPQSTIVLFTKKKK

Foldseek 3Di:
DPDPPQDPVNVVVVVVVVVVVVVVVVVVVVVVVVVVVVVFVVVVVVCVVVVNQKADDDPFKIKGWDWDADPVRRIDIGIDIDTDDDD/DPPPPQDPVNVVVVVVVVVVVVVVVVVVVVVVVVVVVVVFVVVVVVCVVVVPQKDDDDPFKIKGWDWDADPVRRIDIGIDIDTDDDD

Radius of gyration: 23.61 Å; Cα contacts (8 Å, |Δi|>4): 195; chains: 2; bounding box: 37×66×49 Å

Organism: Infectious spleen and kidney necrosis virus (isolate Mandarin fish/China/Nanhai/1998) (NCBI:txid654923)